Protein AF-A0A7Y7H8I8-F1 (afdb_monomer_lite)

pLDDT: mean 80.07, std 11.31, range [49.56, 94.12]

Radius of gyration: 15.91 Å; chains: 1; bounding box: 34×24×47 Å

Foldseek 3Di:
DVVVLVVVLVVVLVVLVVVLVVLVVVLCCLVPNPDDQPDCHDPPGLNPLHNDSVSSNVLSVVLNVLSVQLNVCSVVVVVVSNVVSVVVNVCSVCVS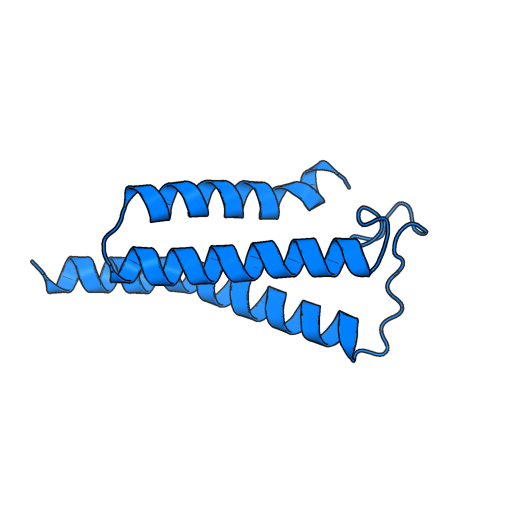VVSD

Secondary structure (DSSP, 8-state):
-HHHHHHHHHHHHHHHHHHHHHHHHHHHHHHH------TTT-TT-TTTTSSSHHHHHHHHHHHHHHHHHHHHHHHTT-HHHHHHHHHHHHHHHHHHHHH-

Structure (mmCIF, N/CA/C/O backbone):
data_AF-A0A7Y7H8I8-F1
#
_entry.id   AF-A0A7Y7H8I8-F1
#
loop_
_atom_site.group_PDB
_atom_site.id
_atom_site.type_symbol
_atom_site.label_atom_id
_atom_site.label_alt_id
_atom_site.label_comp_id
_atom_site.label_asym_id
_atom_site.label_entity_id
_atom_site.label_seq_id
_atom_site.pdbx_PDB_ins_code
_atom_site.Cartn_x
_atom_site.Cartn_y
_atom_site.Cartn_z
_atom_site.occupancy
_atom_site.B_iso_or_equiv
_atom_site.auth_seq_id
_atom_site.auth_comp_id
_atom_site.auth_asym_id
_atom_site.auth_atom_id
_atom_site.pdbx_PDB_model_num
ATOM 1 N N . MET A 1 1 ? -20.835 -4.460 24.743 1.00 52.47 1 MET A N 1
ATOM 2 C CA . MET A 1 1 ? -20.339 -3.373 23.858 1.00 52.47 1 MET A CA 1
ATOM 3 C C . MET A 1 1 ? -18.921 -3.579 23.306 1.00 52.47 1 MET A C 1
ATOM 5 O O . MET A 1 1 ? -18.708 -3.192 22.165 1.00 52.47 1 MET A O 1
ATOM 9 N N . LYS A 1 2 ? -17.965 -4.209 24.018 1.00 49.56 2 LYS A N 1
ATOM 10 C CA . LYS A 1 2 ? -16.600 -4.462 23.486 1.00 49.56 2 LYS A CA 1
ATOM 11 C C . LYS A 1 2 ? -16.570 -5.280 22.176 1.00 49.56 2 LYS A C 1
ATOM 13 O O . LYS A 1 2 ? -15.880 -4.877 21.249 1.00 49.56 2 LYS A O 1
ATOM 18 N N . ASN A 1 3 ? -17.384 -6.335 22.049 1.00 56.47 3 ASN A N 1
ATOM 19 C CA . ASN A 1 3 ? -17.374 -7.210 20.860 1.00 56.47 3 ASN A CA 1
ATOM 20 C C . ASN A 1 3 ? -17.790 -6.524 19.545 1.00 56.47 3 ASN A C 1
ATOM 22 O O . ASN A 1 3 ? -17.277 -6.880 18.489 1.00 56.47 3 ASN A O 1
ATOM 26 N N . GLN A 1 4 ? -18.677 -5.523 19.583 1.00 58.59 4 GLN A N 1
ATOM 27 C CA . GLN A 1 4 ? -19.115 -4.835 18.359 1.00 58.59 4 GLN A CA 1
ATOM 28 C C . GLN A 1 4 ? -18.036 -3.908 17.781 1.00 58.59 4 GLN A C 1
ATOM 30 O O . GLN A 1 4 ? -17.974 -3.715 16.569 1.00 58.59 4 GLN A O 1
ATOM 35 N N . ILE A 1 5 ? -17.17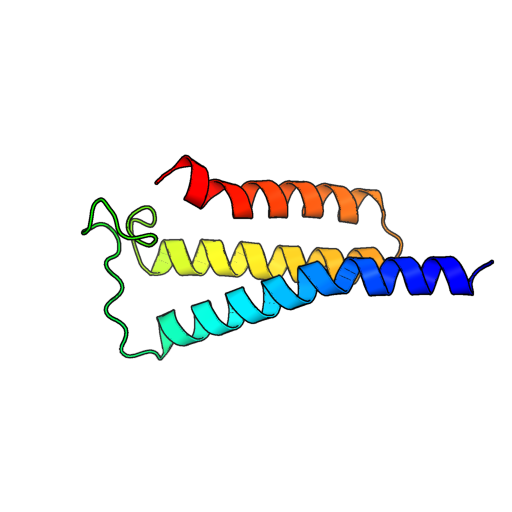2 -3.345 18.631 1.00 60.38 5 ILE A N 1
ATOM 36 C CA . ILE A 1 5 ? -16.070 -2.474 18.198 1.00 60.38 5 ILE A CA 1
ATOM 37 C C . ILE A 1 5 ? -14.984 -3.315 17.519 1.00 60.38 5 ILE A C 1
ATOM 39 O O . ILE A 1 5 ? -14.477 -2.930 16.468 1.00 60.38 5 ILE A O 1
ATOM 43 N N . THR A 1 6 ? -14.690 -4.496 18.065 1.00 57.72 6 THR A N 1
ATOM 44 C CA . THR A 1 6 ? -13.726 -5.436 17.482 1.00 57.72 6 THR A CA 1
A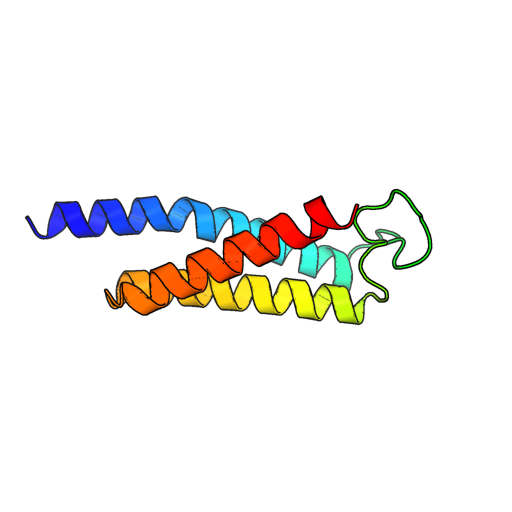TOM 45 C C . THR A 1 6 ? -14.176 -5.923 16.104 1.00 57.72 6 THR A C 1
ATOM 47 O O . THR A 1 6 ? -13.378 -5.915 15.172 1.00 57.72 6 THR A O 1
ATOM 50 N N . LEU A 1 7 ? -15.460 -6.265 15.936 1.00 63.56 7 LEU A N 1
ATOM 51 C CA . LEU A 1 7 ? -15.995 -6.725 14.649 1.00 63.56 7 LEU A CA 1
ATOM 52 C C . LEU A 1 7 ? -15.895 -5.643 13.557 1.00 63.56 7 LEU A C 1
ATOM 54 O O . LEU A 1 7 ? -15.492 -5.928 12.433 1.00 63.56 7 LEU A O 1
ATOM 58 N N . LYS A 1 8 ? -16.200 -4.384 13.903 1.00 67.19 8 LYS A N 1
ATOM 59 C CA . LYS A 1 8 ? -16.083 -3.240 12.983 1.00 67.19 8 LYS A CA 1
ATOM 60 C C . LYS A 1 8 ? -14.640 -2.995 12.540 1.00 67.19 8 LYS A C 1
ATOM 62 O O . LYS A 1 8 ? -14.411 -2.734 11.366 1.00 67.19 8 LYS A O 1
ATOM 67 N N . LEU A 1 9 ? -13.673 -3.112 13.452 1.00 63.16 9 LEU A N 1
ATOM 68 C CA . LEU A 1 9 ? -12.251 -2.953 13.125 1.00 63.16 9 LEU A CA 1
ATOM 69 C C . LEU A 1 9 ? -11.730 -4.090 12.235 1.00 63.16 9 LEU A C 1
ATOM 71 O O . LEU A 1 9 ? -10.924 -3.841 11.345 1.00 63.16 9 LEU A O 1
ATOM 75 N N . VAL A 1 10 ? -12.209 -5.322 12.428 1.00 64.12 10 VAL A N 1
ATOM 76 C CA . VAL A 1 10 ? -11.868 -6.454 11.549 1.00 64.12 10 VAL A CA 1
ATOM 77 C C . VAL A 1 10 ? -12.408 -6.228 10.137 1.00 64.12 10 VAL A C 1
ATOM 79 O O . VAL A 1 10 ? -11.647 -6.347 9.183 1.00 64.12 10 VAL A O 1
ATOM 82 N N . LEU A 1 11 ? -13.678 -5.830 10.004 1.00 71.75 11 LEU A N 1
ATOM 83 C CA . LEU A 1 11 ? -14.296 -5.539 8.703 1.00 71.75 11 LEU A CA 1
ATOM 84 C C . LEU A 1 11 ? -13.589 -4.396 7.966 1.00 71.75 11 LEU A C 1
ATOM 86 O O . LEU A 1 11 ? -13.355 -4.483 6.765 1.00 71.75 11 LEU A O 1
ATOM 90 N N . ILE A 1 12 ? -13.188 -3.357 8.698 1.00 74.00 12 ILE A N 1
ATOM 91 C CA . ILE A 1 12 ? -12.447 -2.219 8.149 1.00 74.00 12 ILE A CA 1
ATOM 92 C C . ILE A 1 12 ? -11.073 -2.632 7.598 1.00 74.00 12 ILE A C 1
ATOM 94 O O . ILE A 1 12 ? -10.615 -2.034 6.630 1.00 74.00 12 ILE A O 1
ATOM 98 N N . ASN A 1 13 ? -10.435 -3.664 8.159 1.00 79.62 13 ASN A N 1
ATOM 99 C CA . ASN A 1 13 ? -9.132 -4.147 7.694 1.00 79.62 13 ASN A CA 1
ATOM 100 C C . ASN A 1 13 ? -9.205 -5.074 6.476 1.00 79.62 13 ASN A C 1
ATOM 102 O O . ASN A 1 13 ? -8.175 -5.290 5.842 1.00 79.62 13 ASN A O 1
ATOM 106 N N . VAL A 1 14 ? -10.381 -5.604 6.120 1.00 83.38 14 VAL A N 1
ATOM 107 C CA . VAL A 1 14 ? -10.531 -6.481 4.943 1.00 83.38 14 VAL A CA 1
ATOM 108 C C . VAL A 1 14 ? -10.073 -5.759 3.678 1.00 83.38 14 VAL A C 1
ATOM 110 O O . VAL A 1 14 ? -9.312 -6.315 2.893 1.00 83.38 14 VAL A O 1
ATOM 113 N N . ILE A 1 15 ? -10.470 -4.495 3.522 1.00 84.00 15 ILE A N 1
ATOM 114 C CA . ILE A 1 15 ? -10.105 -3.673 2.365 1.00 84.00 15 ILE A CA 1
ATOM 115 C C . ILE A 1 15 ? -8.577 -3.447 2.304 1.00 84.00 15 ILE A C 1
ATOM 117 O O . ILE A 1 15 ? -7.975 -3.843 1.307 1.00 84.00 15 ILE A O 1
ATOM 121 N N . PRO A 1 16 ? -7.909 -2.910 3.350 1.00 80.50 16 PRO A N 1
ATOM 122 C CA . PRO A 1 16 ? -6.452 -2.809 3.399 1.00 80.50 16 PRO A CA 1
ATOM 123 C C . PRO A 1 16 ? -5.715 -4.121 3.127 1.00 80.50 16 PRO A C 1
ATOM 125 O O . PRO A 1 16 ? -4.689 -4.108 2.458 1.00 80.50 16 PRO A O 1
ATOM 128 N N . ILE A 1 17 ? -6.222 -5.253 3.625 1.00 84.81 17 ILE A N 1
ATOM 129 C CA . ILE A 1 17 ? -5.608 -6.570 3.405 1.00 84.81 17 ILE A CA 1
ATOM 130 C C . ILE A 1 17 ? -5.706 -6.980 1.934 1.00 84.81 17 ILE A C 1
ATOM 132 O O . ILE A 1 17 ? -4.727 -7.468 1.379 1.00 84.81 17 ILE A O 1
ATOM 136 N N . ILE A 1 18 ? -6.849 -6.758 1.284 1.00 88.31 18 ILE A N 1
ATOM 137 C C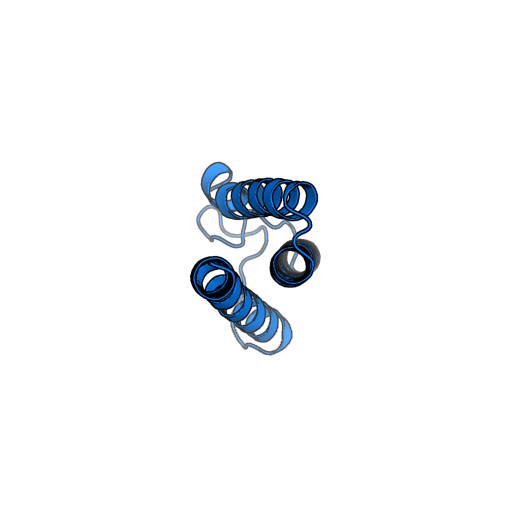A . ILE A 1 18 ? -7.008 -7.026 -0.150 1.00 88.31 18 ILE A CA 1
ATOM 138 C C . ILE A 1 18 ? -6.012 -6.185 -0.956 1.00 88.31 18 ILE A C 1
ATOM 140 O O . ILE A 1 18 ? -5.267 -6.730 -1.769 1.00 88.31 18 ILE A O 1
ATOM 144 N N . PHE A 1 19 ? -5.929 -4.878 -0.682 1.00 85.50 19 PHE A N 1
ATOM 145 C CA . PHE A 1 19 ? -4.938 -4.009 -1.323 1.00 85.50 19 PHE A CA 1
ATOM 146 C C . PHE A 1 19 ? -3.505 -4.470 -1.051 1.00 85.50 19 PHE A C 1
ATOM 148 O O . PHE A 1 19 ? -2.678 -4.458 -1.958 1.00 85.50 19 PHE A O 1
ATOM 155 N N . LEU A 1 20 ? -3.203 -4.915 0.167 1.00 87.81 20 LEU A N 1
ATOM 156 C CA . LEU A 1 20 ? -1.883 -5.423 0.525 1.00 87.81 20 LEU A CA 1
ATOM 157 C C . LEU A 1 20 ? -1.514 -6.642 -0.329 1.00 87.81 20 LEU A C 1
ATOM 159 O O . LEU A 1 20 ? -0.415 -6.687 -0.873 1.00 87.81 20 LEU A O 1
ATOM 163 N N . LEU A 1 21 ? -2.435 -7.596 -0.489 1.00 88.94 21 LEU A N 1
ATOM 164 C CA . LEU A 1 21 ? -2.215 -8.787 -1.312 1.00 88.94 21 LEU A CA 1
ATOM 165 C C . LEU A 1 21 ? -1.974 -8.430 -2.782 1.00 88.94 21 LEU A C 1
ATOM 167 O O . LEU A 1 21 ? -1.035 -8.956 -3.378 1.00 88.94 21 LEU A O 1
ATOM 171 N N . PHE A 1 22 ? -2.756 -7.502 -3.343 1.00 88.88 22 PHE A N 1
ATOM 172 C CA . PHE A 1 22 ? -2.538 -7.020 -4.709 1.00 88.88 22 PHE A CA 1
ATOM 173 C C . PHE A 1 22 ? -1.154 -6.383 -4.877 1.00 88.88 22 PHE A C 1
ATOM 175 O O . PHE A 1 22 ? -0.417 -6.764 -5.781 1.00 88.88 22 PHE A O 1
ATOM 182 N N . ASN A 1 23 ? -0.760 -5.476 -3.977 1.00 86.50 23 ASN A N 1
ATOM 183 C CA . ASN A 1 23 ? 0.543 -4.809 -4.058 1.00 86.50 23 ASN A CA 1
ATOM 184 C C . ASN A 1 23 ? 1.718 -5.786 -3.851 1.00 86.50 23 ASN A C 1
ATOM 186 O O . ASN A 1 23 ? 2.755 -5.634 -4.490 1.00 86.50 23 ASN A O 1
ATOM 190 N N . ILE A 1 24 ? 1.576 -6.806 -2.995 1.00 88.31 24 ILE A N 1
ATOM 191 C CA . ILE A 1 24 ? 2.600 -7.852 -2.824 1.00 88.31 24 ILE A CA 1
ATOM 192 C C . ILE A 1 24 ? 2.727 -8.704 -4.091 1.00 88.31 24 ILE A C 1
ATOM 194 O O . ILE A 1 24 ? 3.845 -8.982 -4.522 1.00 88.31 24 ILE A O 1
ATOM 198 N N . SER A 1 25 ? 1.602 -9.109 -4.689 1.00 88.31 25 SER A N 1
ATOM 199 C CA . SER A 1 25 ? 1.605 -9.863 -5.948 1.00 88.31 25 SER A CA 1
ATOM 200 C C . SER A 1 25 ? 2.265 -9.064 -7.069 1.00 88.31 25 SER A C 1
ATOM 202 O O . SER A 1 25 ? 3.049 -9.611 -7.840 1.00 88.31 25 SER A O 1
ATOM 204 N N . GLU A 1 26 ? 1.979 -7.767 -7.137 1.00 85.56 26 GLU A N 1
ATOM 205 C CA . GLU A 1 26 ? 2.574 -6.872 -8.122 1.00 85.56 26 GLU A CA 1
ATOM 206 C C . GLU A 1 26 ? 4.082 -6.735 -7.912 1.00 85.56 26 GLU A C 1
ATOM 208 O O . GLU A 1 26 ? 4.863 -6.885 -8.846 1.00 85.56 26 GLU A O 1
ATOM 213 N N . LEU A 1 27 ? 4.517 -6.551 -6.663 1.00 86.88 27 LEU A N 1
ATOM 214 C CA . LEU A 1 27 ? 5.933 -6.484 -6.321 1.00 86.88 27 LEU A CA 1
ATOM 215 C C . LEU A 1 27 ? 6.660 -7.792 -6.678 1.00 86.88 27 LEU A C 1
ATOM 217 O O . LEU A 1 27 ? 7.761 -7.749 -7.224 1.00 86.88 27 LEU A O 1
ATOM 221 N N . TYR A 1 28 ? 6.035 -8.950 -6.446 1.00 87.06 28 TYR A N 1
ATOM 222 C CA . TYR A 1 28 ? 6.568 -10.241 -6.887 1.00 87.06 28 TYR A CA 1
ATOM 223 C C . TYR A 1 28 ? 6.736 -10.302 -8.410 1.00 87.06 28 TYR A C 1
ATOM 225 O O . TYR A 1 28 ? 7.818 -10.650 -8.883 1.00 87.06 28 TYR A O 1
ATOM 233 N N . ASN A 1 29 ? 5.713 -9.907 -9.172 1.00 85.12 29 ASN A N 1
ATOM 234 C CA . ASN A 1 29 ? 5.774 -9.886 -10.634 1.00 85.12 29 ASN A CA 1
ATOM 235 C C . ASN A 1 29 ? 6.851 -8.920 -11.152 1.00 85.12 29 ASN A C 1
ATOM 237 O O . ASN A 1 29 ? 7.566 -9.247 -12.092 1.00 85.12 29 ASN A O 1
ATOM 241 N N . VAL A 1 30 ? 7.054 -7.776 -10.499 1.00 84.31 30 VAL A N 1
ATOM 242 C CA . VAL A 1 30 ? 8.120 -6.830 -10.859 1.00 84.31 30 VAL A CA 1
ATOM 243 C C . VAL A 1 30 ? 9.514 -7.433 -10.664 1.00 84.31 30 VAL A C 1
ATOM 245 O O . VAL A 1 30 ? 10.417 -7.149 -11.453 1.00 84.31 30 VAL A O 1
ATOM 248 N N . PHE A 1 31 ? 9.732 -8.237 -9.619 1.00 83.44 31 PHE A N 1
ATOM 249 C CA . PHE A 1 31 ? 11.043 -8.833 -9.333 1.00 83.44 31 PHE A CA 1
ATOM 250 C C . PHE A 1 31 ? 11.321 -10.125 -10.103 1.00 83.44 31 PHE A C 1
ATOM 252 O O . PHE A 1 31 ? 12.447 -10.308 -10.562 1.00 83.44 31 PHE A O 1
ATOM 259 N N . TYR A 1 32 ? 10.322 -10.998 -10.221 1.00 81.62 32 TYR A N 1
ATOM 260 C CA . TYR A 1 32 ? 10.479 -12.378 -10.691 1.00 81.62 32 TYR A CA 1
ATOM 261 C C . TYR A 1 32 ? 9.615 -12.718 -11.909 1.00 81.62 32 TYR A C 1
ATOM 263 O O . TYR A 1 32 ? 9.748 -13.808 -12.462 1.00 81.62 32 TYR A O 1
ATOM 271 N N . GLY A 1 33 ? 8.711 -11.826 -12.312 1.00 75.06 33 GLY A N 1
ATOM 272 C CA . GLY A 1 33 ? 7.886 -12.010 -13.496 1.00 75.06 33 GLY A CA 1
ATOM 273 C C . GLY A 1 33 ? 8.678 -11.769 -14.778 1.00 75.06 33 GLY A C 1
ATOM 274 O O . GLY A 1 33 ? 9.573 -10.929 -14.832 1.00 75.06 33 GLY A O 1
ATOM 275 N N . ASN A 1 34 ? 8.298 -12.489 -15.833 1.00 65.69 34 ASN A N 1
ATOM 276 C CA . ASN A 1 34 ? 8.786 -12.271 -17.199 1.00 65.69 34 ASN A CA 1
ATOM 277 C C . ASN A 1 34 ? 7.991 -11.173 -17.932 1.00 65.69 34 ASN A C 1
ATOM 279 O O . ASN A 1 34 ? 7.969 -11.138 -19.158 1.00 65.69 34 ASN A O 1
ATOM 283 N N . SER A 1 35 ? 7.256 -10.335 -17.200 1.00 67.69 35 SER A N 1
ATOM 284 C CA . SER A 1 35 ? 6.476 -9.237 -17.762 1.00 67.69 35 SER A CA 1
ATOM 285 C C . SER A 1 35 ? 7.403 -8.086 -18.154 1.00 67.69 35 SER A C 1
ATOM 287 O O . SER A 1 35 ? 8.111 -7.536 -17.308 1.00 67.69 35 SER A O 1
ATOM 289 N N . ASP A 1 36 ? 7.368 -7.693 -19.427 1.00 67.50 36 ASP A N 1
ATOM 290 C CA . ASP A 1 36 ? 8.034 -6.483 -19.906 1.00 67.50 36 ASP A CA 1
ATOM 291 C C . ASP A 1 36 ? 7.256 -5.255 -19.418 1.00 67.50 36 ASP A C 1
ATOM 293 O O . ASP A 1 36 ? 6.264 -4.824 -20.005 1.00 67.50 36 ASP A O 1
ATOM 297 N N . TYR A 1 37 ? 7.685 -4.712 -18.282 1.00 70.00 37 TYR A N 1
ATOM 298 C CA . TYR A 1 37 ? 7.152 -3.469 -17.743 1.00 70.00 37 TYR A CA 1
ATOM 299 C C . TYR A 1 37 ? 7.742 -2.275 -18.501 1.00 70.00 37 TYR A C 1
ATOM 301 O O . TYR A 1 37 ? 8.937 -1.990 -18.388 1.00 70.00 37 TYR A O 1
ATOM 309 N N . SER A 1 38 ? 6.907 -1.537 -19.231 1.00 71.88 38 SER A N 1
ATOM 310 C CA . SER A 1 38 ? 7.309 -0.345 -19.984 1.00 71.88 38 SER A CA 1
ATOM 311 C C . SER A 1 38 ? 7.417 0.910 -19.110 1.00 71.88 38 SER A C 1
ATOM 313 O O . SER A 1 38 ? 6.674 1.883 -19.252 1.00 71.88 38 SER A O 1
ATOM 315 N N . PHE A 1 39 ? 8.368 0.881 -18.175 1.00 76.12 39 PHE A N 1
ATOM 316 C CA . PHE A 1 39 ? 8.729 2.041 -17.359 1.00 76.12 39 PHE A CA 1
ATOM 317 C C . PHE A 1 39 ? 9.281 3.168 -18.241 1.00 76.12 39 PHE A C 1
ATOM 319 O O . PHE A 1 39 ? 10.239 2.965 -18.985 1.00 76.12 39 PHE A O 1
ATOM 326 N N . GLY A 1 40 ? 8.697 4.363 -18.147 1.00 61.28 40 GLY A N 1
ATOM 327 C CA . GLY A 1 40 ? 9.175 5.568 -18.831 1.00 61.28 40 GLY A CA 1
ATOM 328 C C . GLY A 1 40 ? 9.137 5.572 -20.369 1.00 61.28 40 GLY A C 1
ATOM 329 O O . GLY A 1 40 ? 9.624 6.539 -20.950 1.00 61.28 40 GLY A O 1
ATOM 330 N N . SER A 1 41 ? 8.596 4.544 -21.039 1.00 61.00 41 SER A N 1
ATOM 331 C CA . SER A 1 41 ? 8.662 4.424 -22.509 1.00 61.00 41 SER A CA 1
ATOM 332 C C . SER A 1 41 ? 7.312 4.468 -23.232 1.00 61.00 41 SER A C 1
ATOM 334 O O . SER A 1 41 ? 7.269 4.919 -24.374 1.00 61.00 41 SER A O 1
ATOM 336 N N . ASP A 1 42 ? 6.212 4.068 -22.583 1.00 62.03 42 ASP A N 1
ATOM 337 C CA . ASP A 1 42 ? 4.899 3.948 -23.234 1.00 62.03 42 ASP A CA 1
ATOM 338 C C . ASP A 1 42 ? 3.897 4.954 -22.663 1.00 62.03 42 ASP A C 1
ATOM 340 O O . ASP A 1 42 ? 3.407 4.775 -21.557 1.00 62.03 42 ASP A O 1
ATOM 344 N N . PHE A 1 43 ? 3.517 5.975 -23.435 1.00 59.38 43 PHE A N 1
ATOM 345 C CA . PHE A 1 43 ? 2.654 7.090 -22.990 1.00 59.38 43 PHE A CA 1
ATOM 346 C C . PHE A 1 43 ? 1.285 6.678 -22.397 1.00 59.38 43 PHE A C 1
ATOM 348 O O . PHE A 1 43 ? 0.636 7.489 -21.748 1.00 59.38 43 PHE A O 1
ATOM 355 N N . PHE A 1 44 ? 0.837 5.437 -22.626 1.00 61.28 44 PHE A N 1
ATOM 356 C CA . PHE A 1 44 ? -0.438 4.899 -22.130 1.00 61.28 44 PHE A CA 1
ATOM 357 C C . PHE A 1 44 ? -0.285 3.686 -21.198 1.00 61.28 44 PHE A C 1
ATOM 359 O O . PHE A 1 44 ? -1.290 3.078 -20.825 1.00 61.28 44 PHE A O 1
ATOM 366 N N . SER A 1 45 ? 0.938 3.282 -20.830 1.00 66.44 45 SER A N 1
ATOM 367 C CA . SER A 1 45 ? 1.109 2.185 -19.871 1.00 66.44 45 SER A CA 1
ATOM 368 C C . SER A 1 45 ? 0.975 2.712 -18.444 1.00 66.44 45 SER A C 1
ATOM 370 O O . SER A 1 45 ? 1.532 3.752 -18.096 1.00 66.44 45 SER A O 1
ATOM 372 N N . ALA A 1 46 ? 0.287 1.964 -17.576 1.00 67.38 46 ALA A N 1
ATOM 373 C CA . ALA A 1 46 ? 0.127 2.327 -16.162 1.00 67.38 46 ALA A CA 1
ATOM 374 C C . ALA A 1 46 ? 1.468 2.455 -15.409 1.00 67.38 46 ALA A C 1
ATOM 376 O O . ALA A 1 46 ? 1.531 3.051 -14.334 1.00 67.38 46 ALA A O 1
ATOM 377 N N . TYR A 1 47 ? 2.539 1.895 -15.977 1.00 69.62 47 TYR A N 1
ATOM 378 C CA . TYR A 1 47 ? 3.885 1.895 -15.418 1.00 69.62 47 TYR A CA 1
ATOM 379 C C . TYR A 1 47 ? 4.746 3.063 -15.912 1.00 69.62 47 TYR A C 1
ATOM 381 O O . TYR A 1 47 ? 5.801 3.324 -15.336 1.00 69.62 47 TYR A O 1
ATOM 389 N N . SER A 1 48 ? 4.300 3.786 -16.940 1.00 69.06 48 SER A N 1
ATOM 390 C CA . SER A 1 48 ? 5.041 4.884 -17.568 1.00 69.06 48 SER A CA 1
ATOM 391 C C . SER A 1 48 ? 5.243 6.092 -16.659 1.00 69.06 48 SER A C 1
ATOM 393 O O . SER A 1 48 ? 6.285 6.743 -16.731 1.00 69.06 48 SER A O 1
ATOM 395 N N . ILE A 1 49 ? 4.302 6.325 -15.736 1.00 76.56 49 ILE A N 1
ATOM 396 C CA . ILE A 1 49 ? 4.410 7.334 -14.672 1.00 76.56 49 ILE A CA 1
ATOM 397 C C . ILE A 1 49 ? 5.684 7.119 -13.852 1.00 76.56 49 ILE A C 1
ATOM 399 O O . ILE A 1 49 ? 6.319 8.066 -13.381 1.00 76.56 49 ILE A O 1
ATOM 403 N N . TYR A 1 50 ? 6.077 5.859 -13.670 1.00 79.75 50 TYR A N 1
ATOM 404 C CA . TYR A 1 50 ? 7.272 5.521 -12.927 1.00 79.75 50 TYR A CA 1
ATOM 405 C C . TYR A 1 50 ? 8.473 5.568 -13.872 1.00 79.75 50 TYR A C 1
ATOM 407 O O . TYR A 1 50 ? 8.661 4.703 -14.725 1.00 79.75 50 TYR A O 1
ATOM 415 N N . GLN A 1 51 ? 9.329 6.574 -13.671 1.00 76.69 51 GLN A N 1
ATOM 416 C CA . GLN A 1 51 ? 10.551 6.789 -14.461 1.00 76.69 51 GLN A CA 1
ATOM 417 C C . GLN A 1 51 ? 11.500 5.583 -14.463 1.00 76.69 51 GLN A C 1
ATOM 419 O O . GLN A 1 51 ? 12.337 5.444 -15.350 1.00 76.69 51 GLN A O 1
ATOM 424 N N . SER A 1 52 ? 11.424 4.731 -13.440 1.00 84.06 52 SER A N 1
ATOM 425 C CA . SER A 1 52 ? 12.213 3.510 -13.364 1.00 84.06 52 SER A CA 1
ATOM 426 C C . SER A 1 52 ? 11.517 2.445 -12.523 1.00 84.06 52 SER A C 1
ATOM 428 O O . SER A 1 52 ? 10.733 2.746 -11.617 1.00 84.06 52 SER A O 1
ATOM 430 N N . LYS A 1 53 ? 11.907 1.186 -12.755 1.00 83.62 53 LYS A N 1
ATOM 431 C CA . LYS A 1 53 ? 11.542 0.038 -11.913 1.00 83.62 53 LYS A CA 1
ATOM 432 C C . LYS A 1 53 ? 11.806 0.305 -10.428 1.00 83.62 53 LYS A C 1
ATOM 434 O O . LYS A 1 53 ? 11.001 -0.067 -9.580 1.00 83.62 53 LYS A O 1
ATOM 439 N N . MET A 1 54 ? 12.911 0.982 -10.106 1.00 84.94 54 MET A N 1
ATOM 440 C CA . MET A 1 54 ? 13.272 1.286 -8.720 1.00 84.94 54 MET A CA 1
ATOM 441 C C . MET A 1 54 ? 12.277 2.253 -8.066 1.00 84.94 54 MET A C 1
ATOM 443 O O . MET A 1 54 ? 11.859 2.021 -6.933 1.00 84.94 54 MET A O 1
ATOM 447 N N . TRP A 1 55 ? 11.848 3.300 -8.779 1.00 86.38 55 TRP A N 1
ATOM 448 C CA . TRP A 1 55 ? 10.829 4.230 -8.279 1.00 86.38 55 TRP A CA 1
ATOM 449 C C . TRP A 1 55 ? 9.494 3.537 -8.032 1.00 86.38 55 TRP A C 1
ATOM 451 O O . TRP A 1 55 ? 8.851 3.788 -7.012 1.00 86.38 55 TRP A O 1
ATOM 461 N N . TYR A 1 56 ? 9.115 2.618 -8.920 1.00 88.06 56 TYR A N 1
ATOM 462 C CA . TYR A 1 56 ? 7.902 1.832 -8.746 1.00 88.06 56 TYR A CA 1
ATOM 463 C C . TYR A 1 56 ? 7.965 0.919 -7.516 1.00 88.06 56 TYR A C 1
ATOM 465 O O . TYR A 1 56 ? 7.028 0.881 -6.720 1.00 88.06 56 TYR A O 1
ATOM 473 N N . ILE A 1 57 ? 9.101 0.247 -7.300 1.00 88.38 57 ILE A N 1
ATOM 474 C CA . ILE A 1 57 ? 9.327 -0.591 -6.114 1.00 88.38 57 ILE A CA 1
ATOM 475 C C . ILE A 1 57 ? 9.250 0.242 -4.832 1.00 88.38 57 ILE A C 1
ATOM 477 O O . ILE A 1 57 ? 8.627 -0.193 -3.863 1.00 88.38 57 ILE A O 1
ATOM 481 N N . ILE A 1 58 ? 9.857 1.433 -4.807 1.00 90.31 58 ILE A N 1
ATOM 482 C CA . ILE A 1 58 ? 9.796 2.335 -3.646 1.00 90.31 58 ILE A CA 1
ATOM 483 C C . ILE A 1 58 ? 8.346 2.731 -3.367 1.00 90.31 58 ILE A C 1
ATOM 485 O O . ILE A 1 58 ? 7.891 2.613 -2.230 1.00 90.31 58 ILE A O 1
ATOM 489 N N . TYR A 1 59 ? 7.613 3.145 -4.401 1.00 90.94 59 TYR A N 1
ATOM 490 C CA . TYR A 1 59 ? 6.200 3.497 -4.298 1.00 90.94 59 TYR A CA 1
ATOM 491 C C . TYR A 1 59 ? 5.364 2.339 -3.724 1.00 90.94 59 TYR A C 1
ATOM 493 O O . TYR A 1 59 ? 4.684 2.518 -2.711 1.00 90.94 59 TYR A O 1
ATOM 501 N N . LEU A 1 60 ? 5.481 1.136 -4.297 1.00 90.38 60 LEU A N 1
ATOM 502 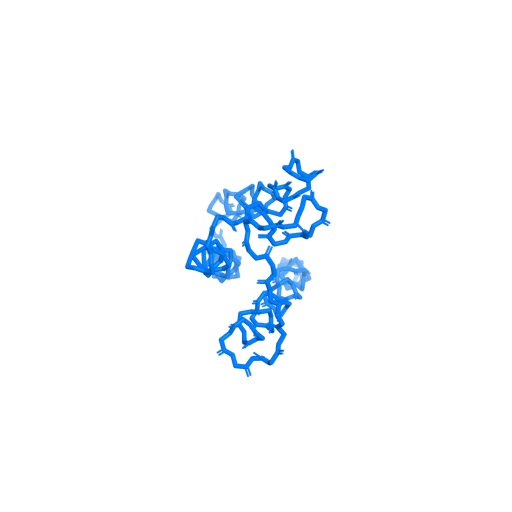C CA . LEU A 1 60 ? 4.792 -0.070 -3.820 1.00 90.38 60 LEU A CA 1
ATOM 503 C C . LEU A 1 60 ? 5.162 -0.409 -2.372 1.00 90.38 60 LEU A C 1
ATOM 505 O O . LEU A 1 60 ? 4.297 -0.741 -1.564 1.00 90.38 60 LEU A O 1
ATOM 509 N N . SER A 1 61 ? 6.443 -0.289 -2.023 1.00 90.88 61 SER A N 1
ATOM 510 C CA . SER A 1 61 ? 6.939 -0.579 -0.676 1.00 90.88 61 SER A CA 1
ATOM 511 C C . SER A 1 61 ? 6.356 0.386 0.357 1.00 90.88 61 SER A C 1
ATOM 513 O O . SER A 1 61 ? 5.905 -0.052 1.415 1.00 90.88 61 SER A O 1
ATOM 515 N N . ILE A 1 62 ? 6.301 1.687 0.047 1.00 92.62 62 ILE A N 1
ATOM 516 C CA . ILE A 1 62 ? 5.662 2.697 0.905 1.00 92.62 62 ILE A CA 1
ATOM 517 C C . ILE A 1 62 ? 4.175 2.372 1.078 1.00 92.62 62 ILE A C 1
ATOM 519 O O . ILE A 1 62 ? 3.664 2.409 2.202 1.00 92.62 62 ILE A O 1
ATOM 523 N N . PHE A 1 63 ? 3.496 1.997 -0.009 1.00 91.69 63 PHE A N 1
ATOM 524 C CA . PHE A 1 63 ? 2.087 1.615 0.023 1.00 91.69 63 PHE A CA 1
ATOM 525 C C . PHE A 1 63 ? 1.861 0.420 0.964 1.00 91.69 63 PHE A C 1
ATOM 527 O O . PHE A 1 63 ? 1.092 0.524 1.921 1.00 91.69 63 PHE A O 1
ATOM 534 N N . ILE A 1 64 ? 2.613 -0.670 0.793 1.00 92.69 64 ILE A N 1
ATOM 535 C CA . ILE A 1 64 ? 2.541 -1.867 1.648 1.00 92.69 64 ILE A CA 1
ATOM 536 C C . ILE A 1 64 ? 2.826 -1.527 3.118 1.00 92.69 64 ILE A C 1
ATOM 538 O O . ILE A 1 64 ? 2.061 -1.923 4.000 1.00 92.69 64 ILE A O 1
ATOM 542 N N . VAL A 1 65 ? 3.890 -0.768 3.406 1.00 94.12 65 VAL A N 1
ATOM 543 C CA . VAL A 1 65 ? 4.245 -0.373 4.782 1.00 94.12 65 VAL A CA 1
ATOM 544 C C . VAL A 1 65 ? 3.123 0.444 5.425 1.00 94.12 65 VAL A C 1
ATOM 546 O O . VAL A 1 65 ? 2.781 0.216 6.588 1.00 94.12 65 VAL A O 1
ATOM 549 N N . SER A 1 66 ? 2.499 1.354 4.676 1.00 92.94 66 SER A N 1
ATOM 550 C CA . SER A 1 66 ? 1.376 2.146 5.178 1.00 92.94 66 SER A CA 1
ATOM 551 C C . SER A 1 66 ? 0.132 1.290 5.471 1.00 92.94 66 SER A C 1
ATOM 553 O O . SER A 1 66 ? -0.493 1.477 6.516 1.00 92.94 66 SER A O 1
ATOM 555 N N . LEU A 1 67 ? -0.180 0.296 4.629 1.00 91.44 67 LEU A N 1
ATOM 556 C CA . LEU A 1 67 ? -1.271 -0.662 4.855 1.00 91.44 67 LEU A CA 1
ATOM 557 C C . LEU A 1 67 ? -1.019 -1.513 6.108 1.00 91.44 67 LEU A C 1
ATOM 559 O O . LEU A 1 67 ? -1.909 -1.668 6.948 1.00 91.44 67 LEU A O 1
ATOM 563 N N . LEU A 1 68 ? 0.210 -2.008 6.293 1.00 91.62 68 LEU A N 1
ATOM 564 C CA . LEU A 1 68 ? 0.612 -2.720 7.513 1.00 91.62 68 LEU A CA 1
ATOM 565 C C . LEU A 1 68 ? 0.474 -1.829 8.754 1.00 91.62 68 LEU A C 1
ATOM 567 O O . LEU A 1 68 ? -0.043 -2.269 9.785 1.00 91.62 68 LEU A O 1
ATOM 571 N N . GLY A 1 69 ? 0.880 -0.562 8.642 1.00 90.69 69 GLY A N 1
ATOM 572 C CA . GLY A 1 69 ? 0.712 0.448 9.682 1.00 90.69 69 GLY A CA 1
ATOM 573 C C . GLY A 1 69 ? -0.754 0.676 10.055 1.00 90.69 69 GLY A C 1
ATOM 574 O O . GLY A 1 69 ? -1.078 0.731 11.242 1.00 90.69 69 GLY A O 1
ATOM 575 N N . MET A 1 70 ? -1.665 0.735 9.076 1.00 89.38 70 MET A N 1
ATOM 576 C CA . MET A 1 70 ? -3.107 0.846 9.330 1.00 89.38 70 MET A CA 1
ATOM 577 C C . MET A 1 70 ? -3.637 -0.360 10.104 1.00 89.38 70 MET A C 1
ATOM 579 O O . MET A 1 70 ? -4.340 -0.190 11.103 1.00 89.38 70 MET A O 1
ATOM 583 N N . ILE A 1 71 ? -3.251 -1.573 9.701 1.00 88.00 71 ILE A N 1
ATOM 584 C CA . ILE A 1 71 ? -3.642 -2.804 10.398 1.00 88.00 71 ILE A CA 1
ATOM 585 C C . ILE A 1 71 ? -3.129 -2.774 11.849 1.00 88.00 71 ILE A C 1
ATOM 587 O O . ILE A 1 71 ? -3.891 -3.043 12.779 1.00 88.00 71 ILE A O 1
ATOM 591 N N . LEU A 1 72 ? -1.875 -2.379 12.081 1.00 89.31 72 LEU A N 1
ATOM 592 C CA . LEU A 1 72 ? -1.297 -2.215 13.422 1.00 89.31 72 LEU A CA 1
ATOM 593 C C . LEU A 1 72 ? -2.014 -1.146 14.264 1.00 89.31 72 LEU A C 1
ATOM 595 O O . LEU A 1 72 ? -2.332 -1.380 15.437 1.00 89.31 72 LEU A O 1
ATOM 599 N N . PHE A 1 73 ? -2.310 0.022 13.690 1.00 88.62 73 PHE A N 1
ATOM 600 C CA . PHE A 1 73 ? -3.002 1.097 14.406 1.00 88.62 73 PHE A CA 1
ATOM 601 C C . PHE A 1 73 ? -4.464 0.777 14.706 1.00 88.62 73 PHE A C 1
ATOM 603 O O . PHE A 1 73 ? -4.961 1.173 15.762 1.00 88.62 73 PHE A O 1
ATOM 610 N N . SER A 1 74 ? -5.125 -0.006 13.851 1.00 83.50 74 SER A N 1
ATOM 611 C CA . SER A 1 74 ? -6.469 -0.517 14.128 1.00 83.50 74 SER A CA 1
ATOM 612 C C . SER A 1 74 ? -6.476 -1.435 15.363 1.00 83.50 74 SER A C 1
ATOM 614 O O . SER A 1 74 ? -7.338 -1.290 16.229 1.00 83.50 74 SER A O 1
ATOM 616 N N . LYS A 1 75 ? -5.465 -2.309 15.514 1.00 82.81 75 LYS A N 1
ATOM 617 C CA . LYS A 1 75 ? -5.325 -3.226 16.662 1.00 82.81 75 LYS A CA 1
ATOM 618 C C . LYS A 1 75 ? -4.985 -2.499 17.961 1.00 82.81 75 LYS A C 1
ATOM 620 O O . LYS A 1 75 ? -5.476 -2.871 19.020 1.00 82.81 75 LYS A O 1
ATOM 625 N N . THR A 1 76 ? -4.167 -1.451 17.882 1.00 84.81 76 THR A N 1
ATOM 626 C CA . THR A 1 76 ? -3.769 -0.635 19.045 1.00 84.81 76 THR A CA 1
ATOM 627 C C . THR A 1 76 ? -4.755 0.492 19.364 1.00 84.81 76 THR A C 1
ATOM 629 O O . THR A 1 76 ? -4.523 1.264 20.292 1.00 84.81 76 THR A O 1
ATOM 632 N N . ASN A 1 77 ? -5.871 0.585 18.627 1.00 77.75 77 ASN A N 1
ATOM 633 C CA . ASN A 1 77 ? -6.924 1.591 18.800 1.00 77.75 77 ASN A CA 1
ATOM 634 C C . ASN A 1 77 ? -6.429 3.052 18.650 1.00 77.75 77 ASN A C 1
ATOM 636 O O . ASN A 1 77 ? -7.074 3.993 19.120 1.00 77.75 77 ASN A O 1
ATOM 640 N N . LYS A 1 78 ? -5.293 3.264 17.967 1.00 84.38 78 LYS A N 1
ATOM 641 C CA . LYS A 1 78 ? -4.697 4.585 17.701 1.00 84.38 78 LYS A CA 1
ATOM 642 C C . LYS A 1 78 ? -5.376 5.247 16.499 1.00 84.38 78 LYS A C 1
ATOM 644 O O . LYS A 1 78 ? -4.821 5.319 15.405 1.00 84.38 78 LYS A O 1
ATOM 649 N N . ARG A 1 79 ? -6.598 5.746 16.714 1.00 82.38 79 ARG A N 1
ATOM 650 C CA . ARG A 1 79 ? -7.486 6.272 15.656 1.00 82.38 79 ARG A CA 1
ATOM 651 C C . ARG A 1 79 ? -6.858 7.376 14.804 1.00 82.38 79 ARG A C 1
ATOM 653 O O . ARG A 1 79 ? -7.020 7.353 13.593 1.00 82.38 79 ARG A O 1
ATOM 660 N N . VAL A 1 80 ? -6.124 8.309 15.414 1.00 87.81 80 VAL A N 1
ATOM 661 C CA . VAL A 1 80 ? -5.473 9.415 14.684 1.00 87.81 80 VAL A CA 1
ATOM 662 C C . VAL A 1 80 ? -4.455 8.879 13.674 1.00 87.81 80 VAL A C 1
ATOM 664 O O . VAL A 1 80 ? -4.509 9.242 12.504 1.00 87.81 80 VAL A O 1
ATOM 667 N N . GLY A 1 81 ? -3.586 7.955 14.098 1.00 87.81 81 GLY A N 1
ATOM 668 C CA . GLY A 1 81 ? -2.610 7.317 13.211 1.00 87.81 81 GLY A CA 1
ATOM 669 C C . GLY A 1 81 ? -3.273 6.480 12.117 1.00 87.81 81 GLY A C 1
ATOM 670 O O . GLY A 1 81 ? -2.843 6.522 10.969 1.00 87.81 81 GLY A O 1
ATOM 671 N N . TYR A 1 82 ? -4.362 5.781 12.449 1.00 88.25 82 TYR A N 1
ATOM 672 C CA . TYR A 1 82 ? -5.156 5.040 11.468 1.00 88.25 82 TYR A CA 1
ATOM 673 C C . TYR A 1 82 ? -5.706 5.956 10.362 1.00 88.25 82 TYR A C 1
ATOM 675 O O . TYR A 1 82 ? -5.505 5.673 9.185 1.00 88.25 82 TYR A O 1
ATOM 683 N N . TYR A 1 83 ? -6.362 7.065 10.722 1.00 87.56 83 TYR A N 1
ATOM 684 C CA . TYR A 1 83 ? -6.938 7.985 9.735 1.00 87.56 83 TYR A CA 1
ATOM 685 C C . TYR A 1 83 ? -5.873 8.751 8.945 1.00 87.56 83 TYR A C 1
ATOM 687 O O . TYR A 1 83 ? -6.054 8.967 7.751 1.00 87.56 83 TYR A O 1
ATOM 695 N N . ALA A 1 84 ? -4.748 9.112 9.569 1.00 91.81 84 ALA A N 1
ATOM 696 C CA . ALA A 1 84 ? -3.626 9.719 8.858 1.00 91.81 84 ALA A CA 1
ATOM 697 C C . ALA A 1 84 ? -3.078 8.777 7.774 1.00 91.81 84 ALA A C 1
ATOM 699 O O . ALA A 1 84 ? -2.923 9.180 6.624 1.00 91.81 84 ALA A O 1
ATOM 700 N N . LEU A 1 85 ? -2.858 7.501 8.110 1.00 91.69 85 LEU A N 1
ATOM 701 C CA . LEU A 1 85 ? -2.420 6.510 7.128 1.00 91.69 85 LEU A CA 1
ATOM 702 C C . LEU A 1 85 ? -3.497 6.198 6.085 1.00 91.69 85 LEU A C 1
ATOM 704 O O . LEU A 1 85 ? -3.146 5.958 4.935 1.00 91.69 85 LEU A O 1
ATOM 708 N N . LEU A 1 86 ? -4.785 6.240 6.442 1.00 89.94 86 LEU A N 1
ATOM 709 C CA . LEU A 1 86 ? -5.876 6.106 5.474 1.00 89.94 86 LEU A CA 1
ATOM 710 C C . LEU A 1 86 ? -5.798 7.207 4.410 1.00 89.94 86 LEU A C 1
ATOM 712 O O . LEU A 1 86 ? -5.874 6.901 3.226 1.00 89.94 86 LEU A O 1
ATOM 716 N N . ILE A 1 87 ? -5.601 8.465 4.818 1.00 91.00 87 ILE A N 1
ATOM 717 C CA . ILE A 1 87 ? -5.441 9.589 3.883 1.00 91.00 87 ILE A CA 1
ATOM 718 C C . ILE A 1 87 ? -4.229 9.356 2.978 1.00 91.00 87 ILE A C 1
ATOM 720 O O . ILE A 1 87 ? -4.347 9.486 1.764 1.00 91.00 87 ILE A O 1
ATOM 724 N N . VAL A 1 88 ? -3.089 8.950 3.546 1.00 92.31 88 VAL A N 1
ATOM 725 C CA . VAL A 1 88 ? -1.888 8.616 2.762 1.00 92.31 88 VAL A CA 1
ATOM 726 C C . VAL A 1 88 ? -2.179 7.508 1.747 1.00 92.31 88 VAL A C 1
ATOM 728 O O . VAL A 1 88 ? -1.814 7.647 0.588 1.00 92.31 88 VAL A O 1
ATOM 731 N N . ASN A 1 89 ? -2.881 6.444 2.142 1.00 90.38 89 ASN A N 1
ATOM 732 C CA . ASN A 1 89 ? -3.246 5.345 1.245 1.00 90.38 89 ASN A CA 1
ATOM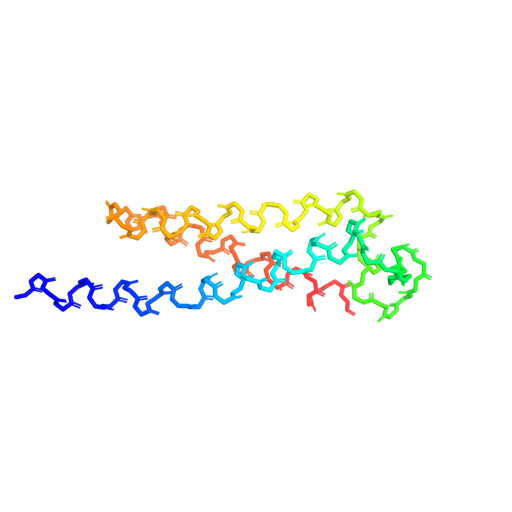 733 C C . ASN A 1 89 ? -4.185 5.793 0.123 1.00 90.38 89 ASN A C 1
ATOM 735 O O . ASN A 1 89 ? -4.014 5.360 -1.010 1.00 90.38 89 ASN A O 1
ATOM 739 N N . VAL A 1 90 ? -5.148 6.670 0.414 1.00 89.31 90 VAL A N 1
ATOM 740 C CA . VAL A 1 90 ? -6.027 7.252 -0.611 1.00 89.31 90 VAL A CA 1
ATOM 741 C C . VAL A 1 90 ? -5.219 8.102 -1.592 1.00 89.31 90 VAL A C 1
ATOM 743 O O . VAL A 1 90 ? -5.399 7.963 -2.796 1.00 89.31 90 VAL A O 1
ATOM 746 N N . LEU A 1 91 ? -4.298 8.938 -1.106 1.00 90.25 91 LEU A N 1
ATOM 747 C CA . LEU A 1 91 ? -3.433 9.752 -1.967 1.00 90.25 91 LEU A CA 1
ATOM 748 C C . LEU A 1 91 ? -2.512 8.889 -2.834 1.00 90.25 91 LEU A C 1
ATOM 750 O O . LEU A 1 91 ? -2.382 9.156 -4.025 1.00 90.25 91 LEU A O 1
ATOM 754 N N . LEU A 1 92 ? -1.911 7.843 -2.259 1.00 89.25 92 LEU A N 1
ATOM 755 C CA . LEU A 1 92 ? -1.101 6.885 -3.008 1.00 89.25 92 LEU A CA 1
ATOM 756 C C . LEU A 1 92 ? -1.957 6.177 -4.059 1.00 89.25 92 LEU A C 1
ATOM 758 O O . LEU A 1 92 ? -1.589 6.183 -5.221 1.00 89.25 92 LEU A O 1
ATOM 762 N N . PHE A 1 93 ? -3.138 5.670 -3.702 1.00 86.19 93 PHE A N 1
ATOM 763 C CA . PHE A 1 93 ? -4.046 5.016 -4.648 1.00 86.19 93 PHE A CA 1
ATOM 764 C C . PHE A 1 93 ? -4.451 5.911 -5.827 1.00 86.19 93 PHE A C 1
ATOM 766 O O . PHE A 1 93 ? -4.527 5.440 -6.959 1.00 86.19 93 PHE A O 1
ATOM 773 N N . LEU A 1 94 ? -4.725 7.191 -5.563 1.00 86.31 94 LEU A N 1
ATOM 774 C CA . LEU A 1 94 ? -5.152 8.148 -6.583 1.00 86.31 94 LEU A CA 1
ATOM 775 C C . LEU A 1 94 ? -3.993 8.679 -7.428 1.00 86.31 94 LEU A C 1
ATOM 777 O O . LEU A 1 94 ? -4.224 9.101 -8.557 1.00 86.31 94 LEU A O 1
ATOM 781 N N . TYR A 1 95 ? -2.758 8.652 -6.923 1.00 85.19 95 TYR A N 1
ATOM 782 C CA . TYR A 1 95 ? -1.601 9.210 -7.622 1.00 85.19 95 TYR A CA 1
ATOM 783 C C . TYR A 1 95 ? -1.461 8.685 -9.067 1.00 85.19 95 TYR A C 1
ATOM 785 O O . TYR A 1 95 ? -1.401 9.523 -9.970 1.00 85.19 95 TYR A O 1
ATOM 793 N N . PRO A 1 96 ? -1.527 7.365 -9.341 1.00 79.25 96 PRO A N 1
ATOM 794 C CA . PRO A 1 96 ? -1.460 6.842 -10.705 1.00 79.25 96 PRO A CA 1
ATOM 795 C C . PRO A 1 96 ? -2.680 7.168 -11.572 1.00 79.25 96 PRO A C 1
ATOM 797 O O . PRO A 1 96 ? -2.592 7.121 -12.792 1.00 79.25 96 PRO A O 1
ATOM 800 N N . MET A 1 97 ? -3.831 7.470 -10.962 1.00 79.69 97 MET A N 1
ATOM 801 C CA . MET A 1 97 ? -5.051 7.847 -11.687 1.00 79.69 97 MET A CA 1
ATOM 802 C C . MET A 1 97 ? -5.048 9.317 -12.106 1.00 79.69 97 MET A C 1
ATOM 804 O O . MET A 1 97 ? -5.721 9.677 -13.060 1.00 79.69 97 MET A O 1
ATOM 808 N N . CYS A 1 98 ? -4.337 10.175 -11.371 1.00 76.50 98 CYS A N 1
ATOM 809 C CA . CYS A 1 98 ? -4.222 11.600 -11.682 1.00 76.50 98 CYS A CA 1
ATOM 810 C C . CYS A 1 98 ? -3.045 11.926 -12.610 1.00 76.50 98 CYS A C 1
ATOM 812 O O . CYS A 1 98 ? -2.914 13.071 -13.036 1.00 76.50 98 CYS A O 1
ATOM 814 N N . THR A 1 99 ? -2.153 10.963 -12.845 1.00 69.12 99 THR A N 1
ATOM 815 C CA . THR A 1 99 ? -0.922 11.147 -13.630 1.00 69.12 99 THR A CA 1
ATOM 816 C C . THR A 1 99 ? -0.895 10.350 -14.937 1.00 69.12 99 THR A C 1
ATOM 818 O O . THR A 1 99 ? 0.004 10.590 -15.738 1.00 69.12 99 THR A O 1
ATOM 821 N N . ASN A 1 100 ? -1.886 9.478 -15.167 1.00 58.03 100 ASN A N 1
ATOM 822 C CA . ASN A 1 100 ? -2.239 8.896 -16.471 1.00 58.03 100 ASN A CA 1
ATOM 823 C C . ASN A 1 100 ? -3.444 9.633 -17.061 1.00 58.03 100 ASN A C 1
ATOM 825 O O . ASN A 1 100 ? -3.535 9.706 -18.304 1.00 58.03 100 ASN A O 1
#

Sequence (100 aa):
MKNQITLKLVLINVIPIIFLLFNISELYNVFYGNSDYSFGSDFFSAYSIYQSKMWYIIYLSIFIVSLLGMILFSKTNKRVGYYALLIVNVLLFLYPMCTN